Protein AF-A0A497NVC2-F1 (afdb_monomer)

Foldseek 3Di:
DPPPVVVVVVPPPPDDDDDDDDDDPVVVVVLVVQQVVVCVVVVHRGDSVNSVVVVVCVVVVVVPPVVVVVCVVDPCHPPVVVVVVVVVVVVVVVVVVVVVVVVVVD

Secondary structure (DSSP, 8-state):
--SSSSGGGG--------------HHHHHHHHHHHHHHHHHHTS---HHHHHHHHHHHHHHHT--HHHHHHHS-TTTT-HHHHHHHHHHHHHHHHHHHHHHHHH--

Mean predicted aligned error: 17.13 Å

Nearest PDB structures (foldseek):
  8x6g-assembly1_H  TM=6.000E-01  e=4.984E+00  Staphylococcus aureus

Structure (mmCIF, N/CA/C/O backbone):
data_AF-A0A497NVC2-F1
#
_entry.id   AF-A0A497NVC2-F1
#
loop_
_atom_site.group_PDB
_atom_site.id
_atom_site.type_symbol
_atom_site.label_atom_id
_atom_site.label_alt_id
_atom_site.label_comp_id
_atom_site.label_asym_id
_atom_site.label_entity_id
_atom_site.label_seq_id
_atom_site.pdbx_PDB_ins_code
_atom_site.Cartn_x
_atom_site.Cartn_y
_atom_site.Cartn_z
_atom_site.occupancy
_atom_site.B_iso_or_equiv
_atom_site.auth_seq_id
_atom_site.auth_comp_id
_atom_site.auth_asym_id
_atom_site.auth_atom_id
_atom_site.pdbx_PDB_model_num
ATOM 1 N N . MET A 1 1 ? -24.314 -41.428 -2.810 1.00 51.34 1 MET A N 1
ATOM 2 C CA . MET A 1 1 ? -23.881 -40.796 -1.542 1.00 51.34 1 MET A CA 1
ATOM 3 C C . MET A 1 1 ? -22.354 -40.861 -1.370 1.00 51.34 1 MET A C 1
ATOM 5 O O . MET A 1 1 ? -21.873 -41.600 -0.528 1.00 51.34 1 MET A O 1
ATOM 9 N N . ARG A 1 2 ? -21.567 -40.133 -2.183 1.00 45.03 2 ARG A N 1
ATOM 10 C CA . ARG A 1 2 ? -20.083 -40.072 -2.078 1.00 45.03 2 ARG A CA 1
ATOM 11 C C . ARG A 1 2 ? -19.490 -38.666 -2.289 1.00 45.03 2 ARG A C 1
ATOM 13 O O . ARG A 1 2 ? -18.282 -38.508 -2.209 1.00 45.03 2 ARG 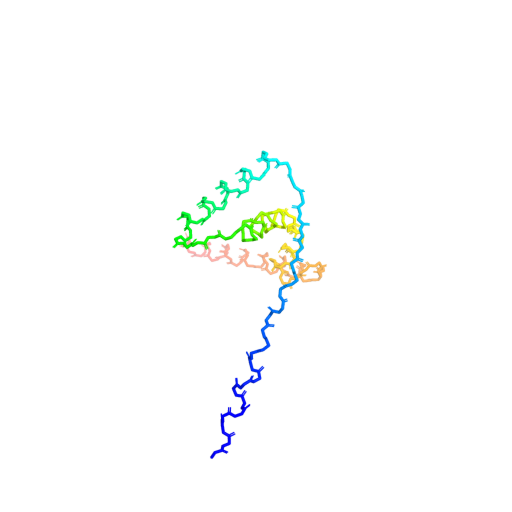A O 1
ATOM 20 N N . ASN A 1 3 ? -20.329 -37.641 -2.488 1.00 42.44 3 ASN A N 1
ATOM 21 C CA . ASN A 1 3 ? -19.874 -36.294 -2.869 1.00 42.44 3 ASN A CA 1
ATOM 22 C C . ASN A 1 3 ? -20.004 -35.238 -1.758 1.00 42.44 3 ASN A C 1
ATOM 24 O O . ASN A 1 3 ? -19.645 -34.089 -1.982 1.00 42.44 3 ASN A O 1
ATOM 28 N N . LEU A 1 4 ? -20.488 -35.603 -0.564 1.00 44.72 4 LEU A N 1
ATOM 29 C CA . LEU A 1 4 ? -20.670 -34.642 0.535 1.00 44.72 4 LEU A CA 1
ATOM 30 C C . LEU A 1 4 ? -19.445 -34.526 1.464 1.00 44.72 4 LEU A C 1
ATOM 32 O O . LEU A 1 4 ? -19.335 -33.560 2.207 1.00 44.72 4 LEU A O 1
ATOM 36 N N . PHE A 1 5 ? -18.497 -35.469 1.398 1.00 41.31 5 PHE A N 1
ATOM 37 C CA . PHE A 1 5 ? -17.326 -35.492 2.290 1.00 41.31 5 PHE A CA 1
ATOM 38 C C . PHE A 1 5 ? -16.108 -34.712 1.770 1.00 41.31 5 PHE A C 1
ATOM 40 O O . PHE A 1 5 ? -15.230 -34.376 2.556 1.00 41.31 5 PHE A O 1
ATOM 47 N N . ILE A 1 6 ? -16.043 -34.376 0.476 1.00 42.97 6 ILE A N 1
ATOM 48 C CA . ILE A 1 6 ? -14.896 -33.631 -0.085 1.00 42.97 6 ILE A CA 1
ATOM 49 C C . ILE A 1 6 ? -15.022 -32.118 0.175 1.00 42.97 6 ILE A C 1
ATOM 51 O O . ILE A 1 6 ? -14.015 -31.423 0.291 1.00 42.97 6 ILE A O 1
ATOM 55 N N . PHE A 1 7 ? -16.239 -31.600 0.365 1.00 39.91 7 PHE A N 1
ATOM 56 C CA . PHE A 1 7 ? -16.448 -30.174 0.635 1.00 39.91 7 PHE A CA 1
ATOM 57 C C . PHE A 1 7 ? -16.089 -29.742 2.067 1.00 39.91 7 PHE A C 1
ATOM 59 O O . PHE A 1 7 ? -15.853 -28.556 2.286 1.00 39.91 7 PHE A O 1
ATOM 66 N N . SER A 1 8 ? -16.000 -30.656 3.044 1.00 35.97 8 SER A N 1
ATOM 67 C CA . SER A 1 8 ? -15.763 -30.261 4.445 1.00 35.97 8 SER A CA 1
ATOM 68 C C . SER A 1 8 ? -14.297 -29.944 4.773 1.00 35.97 8 SER A C 1
ATOM 70 O O . SER A 1 8 ? -14.026 -29.319 5.799 1.00 35.97 8 SER A O 1
ATOM 72 N N . ILE A 1 9 ? -13.341 -30.339 3.922 1.00 38.53 9 ILE A N 1
ATOM 73 C CA . ILE A 1 9 ? -11.901 -30.135 4.176 1.00 38.53 9 ILE A CA 1
ATOM 74 C C . ILE A 1 9 ? -11.444 -28.721 3.760 1.00 38.53 9 ILE A C 1
ATOM 76 O O . ILE A 1 9 ? -10.438 -28.222 4.261 1.00 38.53 9 ILE A O 1
ATOM 80 N N . PHE A 1 10 ? -12.222 -27.998 2.943 1.00 39.34 10 PHE A N 1
ATOM 81 C CA . PHE A 1 10 ? -11.887 -26.633 2.499 1.00 39.34 10 PHE A CA 1
ATOM 82 C C . PHE A 1 10 ? -12.197 -25.534 3.539 1.00 39.34 10 PHE A C 1
ATOM 84 O O . PHE A 1 10 ? -12.224 -24.345 3.232 1.00 39.34 10 PHE A O 1
ATOM 91 N N . THR A 1 11 ? -12.414 -25.915 4.797 1.00 39.44 11 THR A N 1
ATOM 92 C CA . THR A 1 11 ? -12.621 -24.994 5.924 1.00 39.44 11 THR A CA 1
ATOM 93 C C . THR A 1 11 ? -11.476 -25.081 6.927 1.00 39.44 11 THR A C 1
ATOM 95 O O . THR A 1 11 ? -11.694 -25.065 8.138 1.00 39.44 11 THR A O 1
ATOM 98 N N . ILE A 1 12 ? -10.225 -25.122 6.454 1.00 48.66 12 ILE A N 1
ATOM 99 C CA . ILE A 1 12 ? -9.100 -24.702 7.299 1.00 48.66 12 ILE A CA 1
ATOM 100 C C . ILE A 1 12 ? -9.317 -23.210 7.580 1.00 48.66 12 ILE A C 1
ATOM 102 O O . ILE A 1 12 ? -8.917 -22.331 6.816 1.00 48.66 12 ILE A O 1
ATOM 106 N N . LYS A 1 13 ? -10.048 -22.918 8.661 1.00 48.16 13 LYS A N 1
ATOM 107 C CA . LYS A 1 13 ? -10.201 -21.577 9.216 1.00 48.16 13 LYS A CA 1
ATOM 108 C C . LYS A 1 13 ? -8.795 -21.020 9.417 1.00 48.16 13 LYS A C 1
ATOM 110 O O . LYS A 1 13 ? -8.031 -21.559 10.210 1.00 48.16 13 LYS A O 1
ATOM 115 N N . SER A 1 14 ? -8.458 -19.952 8.696 1.00 50.75 14 SER A N 1
ATOM 116 C CA . SER A 1 14 ? -7.243 -19.170 8.932 1.00 50.75 14 SER A CA 1
ATOM 117 C C . SER A 1 14 ? -7.216 -18.743 10.401 1.00 50.75 14 SER A C 1
ATOM 119 O O . SER A 1 14 ? -7.944 -17.837 10.812 1.00 50.75 14 SER A O 1
ATOM 121 N N . VAL A 1 15 ? -6.410 -19.438 11.204 1.00 64.06 15 VAL A N 1
ATOM 122 C CA . VAL A 1 15 ? -6.119 -19.055 12.583 1.00 64.06 15 VAL A CA 1
ATOM 123 C C . VAL A 1 15 ? -5.354 -17.739 12.510 1.00 64.06 15 VAL A C 1
ATOM 125 O O . VAL A 1 15 ? -4.247 -17.680 11.976 1.00 64.06 15 VAL A O 1
ATOM 128 N N . ARG A 1 16 ? -5.969 -16.656 12.989 1.00 68.19 16 ARG A N 1
ATOM 129 C CA . ARG A 1 16 ? -5.312 -15.351 13.082 1.00 68.19 16 ARG A CA 1
ATOM 130 C C . ARG A 1 16 ? -4.690 -15.236 14.463 1.00 68.19 16 ARG A C 1
ATOM 132 O O . ARG A 1 16 ? -5.413 -15.119 15.447 1.00 68.19 16 ARG A O 1
ATOM 139 N N . ILE A 1 17 ? -3.364 -15.262 14.521 1.00 79.75 17 ILE A N 1
ATOM 140 C CA . ILE A 1 17 ? -2.624 -14.951 15.743 1.00 79.75 17 ILE A CA 1
ATOM 141 C C . ILE A 1 17 ? -2.784 -13.448 15.990 1.00 79.75 17 ILE A C 1
ATOM 143 O O . ILE A 1 17 ? -2.462 -12.633 15.124 1.00 79.75 17 ILE A O 1
ATOM 147 N N . LEU A 1 18 ? -3.357 -13.091 17.137 1.00 84.06 18 LEU A N 1
ATOM 148 C CA . LEU A 1 18 ? -3.525 -11.707 17.563 1.00 84.06 18 LEU A CA 1
ATOM 149 C C . LEU A 1 18 ? -2.314 -11.296 18.395 1.00 84.06 18 LEU A C 1
ATOM 151 O O . LEU A 1 18 ? -1.885 -12.027 19.283 1.00 84.06 18 LEU A O 1
ATOM 155 N N . SER A 1 19 ? -1.787 -10.114 18.107 1.00 86.25 19 SER A N 1
ATOM 156 C CA . SER A 1 19 ? -0.684 -9.503 18.841 1.00 86.25 19 SER A CA 1
ATOM 157 C C . SER A 1 19 ? -1.043 -8.065 19.190 1.00 86.25 19 SER A C 1
ATOM 159 O O . SER A 1 19 ? -1.684 -7.375 18.394 1.00 86.25 19 SER A O 1
ATOM 161 N N . THR A 1 20 ? -0.598 -7.602 20.352 1.00 90.81 20 THR A N 1
ATOM 162 C CA . THR A 1 20 ? -0.808 -6.222 20.799 1.00 90.81 20 THR A CA 1
ATOM 163 C C . THR A 1 20 ? 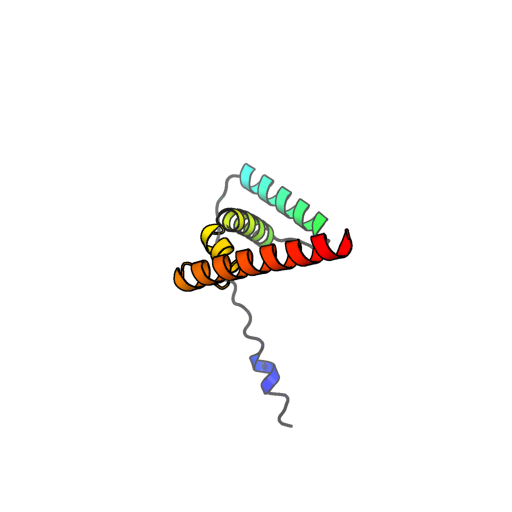0.381 -5.358 20.396 1.00 90.81 20 THR A C 1
ATOM 165 O O . THR A 1 20 ? 1.527 -5.746 20.602 1.00 90.81 20 THR A O 1
ATOM 168 N N . ILE A 1 21 ? 0.105 -4.177 19.843 1.00 90.19 21 ILE A N 1
ATOM 169 C CA . ILE A 1 21 ? 1.104 -3.141 19.562 1.00 90.19 21 ILE A CA 1
ATOM 170 C C . ILE A 1 21 ? 0.716 -1.922 20.396 1.00 90.19 21 ILE A C 1
ATOM 172 O O . ILE A 1 21 ? -0.411 -1.439 20.282 1.00 90.19 21 ILE A O 1
ATOM 176 N N . GLN A 1 22 ? 1.627 -1.450 21.245 1.00 94.38 22 GLN A N 1
ATOM 177 C CA . GLN A 1 22 ? 1.437 -0.214 22.000 1.00 94.38 22 GLN A CA 1
ATOM 178 C C . GLN A 1 22 ? 1.954 0.968 21.183 1.00 94.38 22 GLN A C 1
ATOM 180 O O . GLN A 1 22 ? 3.034 0.905 20.601 1.00 94.38 22 GLN A O 1
ATOM 185 N N . VAL A 1 23 ? 1.155 2.027 21.122 1.00 93.81 23 VAL A N 1
ATOM 186 C CA . VAL A 1 23 ? 1.460 3.269 20.410 1.00 93.81 23 VAL A CA 1
ATOM 187 C C . VAL A 1 23 ? 0.963 4.442 21.241 1.00 93.81 23 VAL A C 1
ATOM 189 O O . VAL A 1 23 ? 0.037 4.288 22.038 1.00 93.81 23 VAL A O 1
ATOM 192 N N . GLU A 1 24 ? 1.556 5.610 21.030 1.00 97.62 24 GLU A N 1
ATOM 193 C CA . GLU A 1 24 ? 1.088 6.856 21.633 1.00 97.62 24 GLU A CA 1
ATOM 194 C C . GLU A 1 24 ? -0.326 7.215 21.149 1.00 97.62 24 GLU A C 1
ATOM 196 O O . GLU A 1 24 ? -0.739 6.857 20.038 1.00 97.62 24 GLU A O 1
ATOM 201 N N . ASP A 1 25 ? -1.070 7.959 21.970 1.00 95.50 25 ASP A N 1
ATOM 202 C CA . ASP A 1 25 ? -2.450 8.350 21.659 1.00 95.50 25 ASP A CA 1
ATOM 203 C C . ASP A 1 25 ? -2.558 9.174 20.372 1.00 95.50 25 ASP A C 1
ATOM 205 O O . ASP A 1 25 ? -3.522 9.023 19.618 1.00 95.50 25 ASP A O 1
ATOM 209 N N . GLU A 1 26 ? -1.556 10.001 20.081 1.00 96.38 26 GLU A N 1
ATOM 210 C CA . GLU A 1 26 ? -1.496 10.774 18.840 1.00 96.38 26 GLU A CA 1
ATOM 211 C C . GLU A 1 26 ? -1.418 9.851 17.613 1.00 96.38 26 GLU A C 1
ATOM 213 O O . GLU A 1 26 ? -2.214 9.963 16.679 1.00 96.38 26 GLU A O 1
ATOM 218 N N . ILE A 1 27 ? -0.545 8.841 17.654 1.00 95.50 27 ILE A N 1
ATOM 219 C CA . ILE A 1 27 ? -0.414 7.842 16.583 1.00 95.50 27 ILE A CA 1
ATOM 220 C C . ILE A 1 27 ? -1.700 7.026 16.432 1.00 95.50 27 ILE A C 1
ATOM 222 O O . ILE A 1 27 ? -2.140 6.737 15.316 1.00 95.50 27 ILE A O 1
ATOM 226 N N . LYS A 1 28 ? -2.349 6.685 17.549 1.00 94.38 28 LYS A N 1
ATOM 227 C CA . LYS A 1 28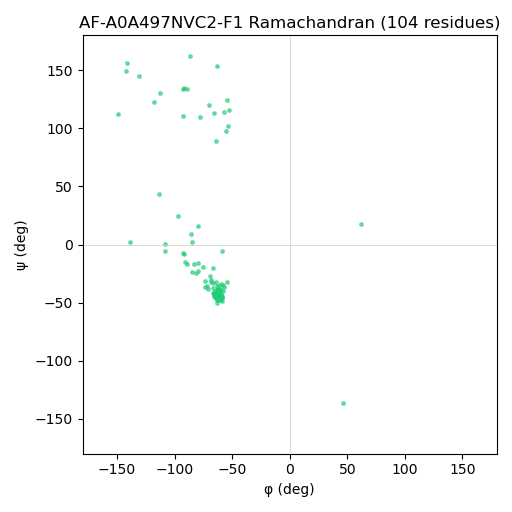 ? -3.644 6.000 17.542 1.00 94.38 28 LYS A CA 1
ATOM 228 C C . LYS A 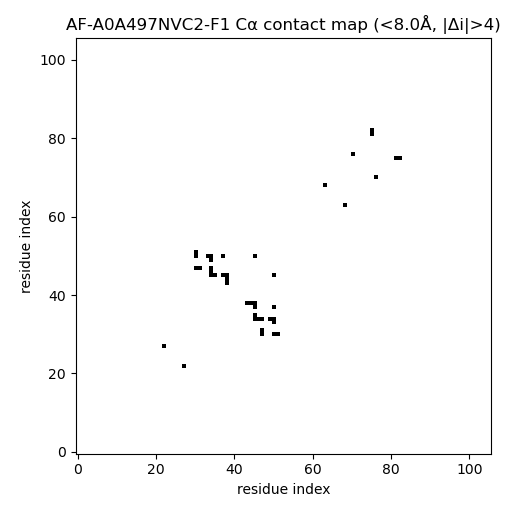1 28 ? -4.703 6.834 16.818 1.00 94.38 28 LYS A C 1
ATOM 230 O O . LYS A 1 28 ? -5.397 6.293 15.956 1.00 94.38 28 LYS A O 1
ATOM 235 N N . ARG A 1 29 ? -4.808 8.136 17.112 1.00 95.38 29 ARG A N 1
ATOM 236 C CA . ARG A 1 29 ? -5.737 9.058 16.429 1.00 95.38 29 ARG A CA 1
ATOM 237 C C . ARG A 1 29 ? -5.466 9.113 14.929 1.00 95.38 29 ARG A C 1
ATOM 239 O O . ARG A 1 29 ? -6.397 8.963 14.140 1.00 95.38 29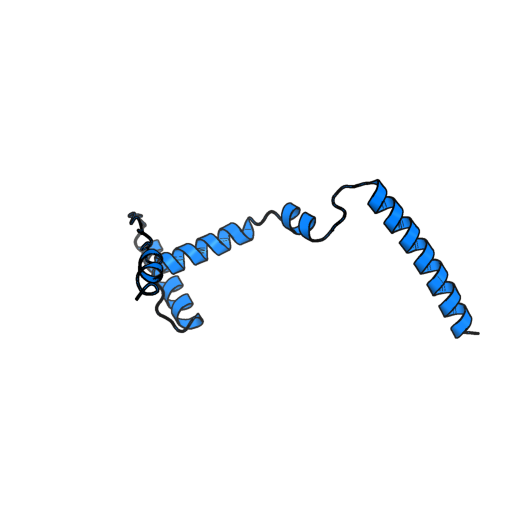 ARG A O 1
ATOM 246 N N . GLN A 1 30 ? -4.202 9.231 14.531 1.00 95.44 30 GLN A N 1
ATOM 247 C CA . GLN A 1 30 ? -3.813 9.250 13.119 1.00 95.44 30 GLN A CA 1
ATOM 248 C C . GLN A 1 30 ? -4.174 7.942 12.395 1.00 95.44 30 GLN A C 1
ATOM 250 O O . GLN A 1 30 ? -4.719 7.977 11.290 1.00 95.44 30 GLN A O 1
ATOM 255 N N . LEU A 1 31 ? -3.960 6.783 13.028 1.00 94.56 31 LEU A N 1
ATOM 256 C CA . LEU A 1 31 ? -4.368 5.485 12.477 1.00 94.56 31 LEU A CA 1
ATOM 257 C C . LEU A 1 31 ? -5.885 5.385 12.268 1.00 94.56 31 LEU A C 1
ATOM 259 O O . LEU A 1 31 ? -6.324 4.827 11.258 1.00 94.56 31 LEU A O 1
ATOM 263 N N . PHE A 1 32 ? -6.688 5.939 13.181 1.00 93.81 32 PHE A N 1
ATOM 264 C CA . PHE A 1 32 ? -8.141 6.008 13.010 1.00 93.81 32 PHE A CA 1
ATOM 265 C C . PHE A 1 32 ? -8.544 6.905 11.838 1.00 93.81 32 PHE A C 1
ATOM 267 O O . PHE A 1 32 ? -9.391 6.499 11.041 1.00 93.81 32 PHE A O 1
ATOM 274 N N . SER A 1 33 ? -7.910 8.069 11.682 1.00 94.81 33 SER A N 1
ATOM 275 C CA . SER A 1 33 ? -8.152 8.959 10.540 1.00 94.81 33 SER A CA 1
ATOM 276 C C . SER A 1 33 ? -7.852 8.265 9.208 1.00 94.81 33 SER A C 1
ATOM 278 O O . SER A 1 33 ? -8.679 8.286 8.298 1.00 94.81 33 SER A O 1
ATOM 280 N N . ILE A 1 34 ? -6.722 7.554 9.118 1.00 94.25 34 ILE A N 1
ATOM 281 C CA . ILE A 1 34 ? -6.346 6.779 7.924 1.00 94.25 34 ILE A CA 1
ATOM 282 C C . ILE A 1 34 ? -7.366 5.666 7.647 1.00 94.25 34 ILE A C 1
ATOM 284 O O . ILE A 1 34 ? -7.758 5.442 6.500 1.00 94.25 34 ILE A O 1
ATOM 288 N N . ALA A 1 35 ? -7.827 4.958 8.682 1.00 93.31 35 ALA A N 1
ATOM 289 C CA . ALA A 1 35 ? -8.845 3.922 8.530 1.00 93.31 35 ALA A CA 1
ATOM 290 C C . ALA A 1 35 ? -10.185 4.491 8.028 1.00 93.31 35 ALA A C 1
ATOM 292 O O . ALA A 1 35 ? -10.820 3.873 7.170 1.00 93.31 35 ALA A O 1
ATOM 293 N N . ALA A 1 36 ? -10.594 5.665 8.519 1.00 93.44 36 ALA A N 1
ATOM 294 C CA . ALA A 1 36 ? -11.807 6.355 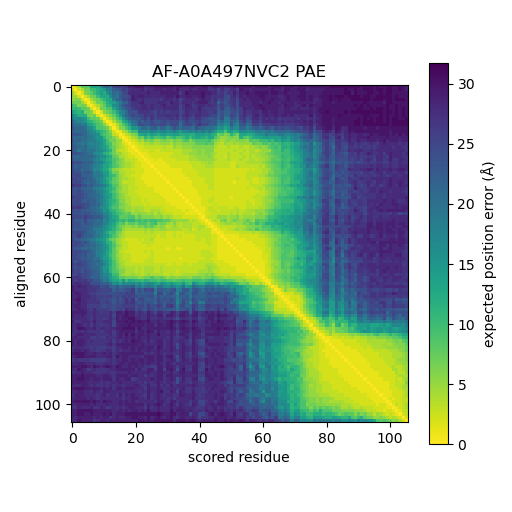8.085 1.00 93.44 36 ALA A CA 1
ATOM 295 C C . ALA A 1 36 ? -11.710 6.810 6.621 1.00 93.44 36 ALA A C 1
ATOM 297 O O . ALA A 1 36 ? -12.637 6.589 5.840 1.00 93.44 36 ALA A O 1
ATOM 298 N N . GLU A 1 37 ? -10.566 7.364 6.218 1.00 93.00 37 GLU A N 1
ATOM 299 C CA . GLU A 1 37 ? -10.316 7.743 4.827 1.00 93.00 37 GLU A CA 1
ATOM 300 C C . GLU A 1 37 ? -10.369 6.518 3.896 1.00 93.00 37 GLU A C 1
ATOM 302 O O . GLU A 1 37 ? -11.014 6.544 2.845 1.00 93.00 37 GLU A O 1
ATOM 307 N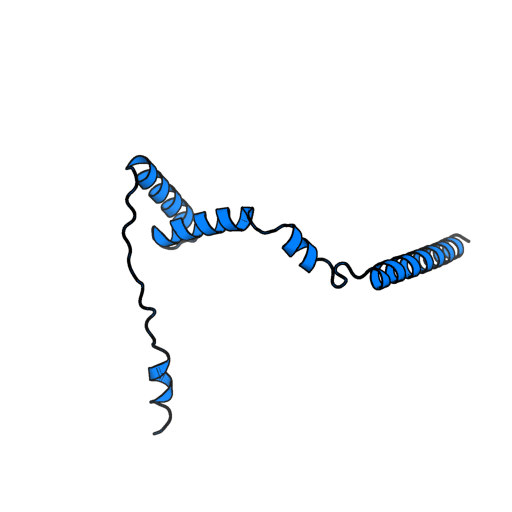 N . LEU A 1 38 ? -9.753 5.403 4.304 1.00 93.38 38 LEU A N 1
ATOM 308 C CA . LEU A 1 38 ? -9.813 4.143 3.561 1.00 93.38 38 LEU A CA 1
ATOM 309 C C . LEU A 1 38 ? -11.234 3.582 3.472 1.00 93.38 38 LEU A C 1
ATOM 311 O O . LEU A 1 38 ? -11.611 3.051 2.425 1.00 93.38 38 LEU A O 1
ATOM 315 N N . GLN A 1 39 ? -12.016 3.695 4.545 1.00 92.12 39 GLN A N 1
ATOM 316 C CA . GLN A 1 39 ? -13.414 3.280 4.564 1.00 92.12 39 GLN A CA 1
ATOM 317 C C . GLN A 1 39 ? -14.259 4.117 3.601 1.00 92.12 39 GLN A C 1
ATOM 319 O O . GLN A 1 39 ? -15.039 3.537 2.846 1.00 92.12 39 GLN A O 1
ATOM 324 N N . SER A 1 40 ? -14.058 5.437 3.583 1.00 92.19 40 SER A N 1
ATOM 325 C CA . SER A 1 40 ? -14.719 6.346 2.643 1.00 92.19 40 SER A CA 1
ATOM 326 C C . SER A 1 40 ? -14.407 5.962 1.191 1.00 92.19 40 SER A C 1
ATOM 328 O O . SER A 1 40 ? -15.316 5.735 0.397 1.00 92.19 40 SER A O 1
ATOM 330 N N . LYS A 1 41 ? -13.126 5.742 0.862 1.00 90.62 41 LYS A N 1
ATOM 331 C CA . LYS A 1 41 ? -12.696 5.368 -0.498 1.00 90.62 41 LYS A CA 1
ATOM 332 C C . LYS A 1 41 ? -13.177 3.988 -0.949 1.00 90.62 41 LYS A C 1
ATOM 334 O O . LYS A 1 41 ? -13.459 3.794 -2.125 1.00 90.62 41 LYS A O 1
ATOM 339 N N . LYS A 1 42 ? -13.208 2.998 -0.049 1.00 86.75 42 LYS A N 1
ATOM 340 C CA . LYS A 1 42 ? -13.553 1.604 -0.394 1.00 86.75 42 LYS A CA 1
ATOM 341 C C . LYS A 1 42 ? -15.043 1.284 -0.248 1.00 86.75 42 LYS A C 1
ATOM 343 O O . LYS A 1 42 ? -15.430 0.166 -0.583 1.00 86.75 42 LYS A O 1
ATOM 348 N N . GLY A 1 43 ? -15.846 2.193 0.309 1.00 86.31 43 GLY A N 1
ATOM 349 C CA . GLY A 1 43 ? -17.274 1.977 0.565 1.00 86.31 43 GLY A CA 1
ATOM 350 C C . GLY A 1 43 ? -17.573 0.832 1.541 1.00 86.31 43 GLY A C 1
ATOM 351 O O . GLY A 1 43 ? -18.684 0.311 1.562 1.00 86.31 43 GLY A O 1
ATOM 352 N N . LYS A 1 44 ? -16.586 0.390 2.333 1.00 85.88 44 LYS A N 1
ATOM 353 C CA . LYS A 1 44 ? -16.729 -0.738 3.266 1.00 85.88 44 LYS A CA 1
ATOM 354 C C . LYS A 1 44 ? -15.985 -0.500 4.569 1.00 85.88 44 LYS A C 1
ATOM 356 O O . LYS A 1 44 ? -14.924 0.130 4.588 1.00 85.88 44 LYS A O 1
ATOM 361 N N . LYS A 1 45 ? -16.520 -1.066 5.657 1.00 85.94 45 LYS A N 1
ATOM 362 C CA . LYS A 1 45 ? -15.913 -0.990 6.990 1.00 85.94 45 LYS A CA 1
ATOM 363 C C . LYS A 1 45 ? -14.470 -1.490 6.936 1.00 85.94 45 LYS A C 1
ATOM 365 O O . LYS A 1 45 ? -14.207 -2.610 6.497 1.00 85.94 45 LYS A O 1
ATOM 370 N N . THR A 1 46 ? -13.545 -0.648 7.382 1.00 88.19 46 THR A N 1
ATOM 371 C CA . THR A 1 46 ? -12.107 -0.932 7.357 1.00 88.19 46 THR A CA 1
ATOM 372 C C . THR A 1 46 ? -11.610 -1.084 8.792 1.00 88.19 46 THR A C 1
ATOM 374 O O . THR A 1 46 ? -11.935 -0.274 9.654 1.00 88.19 46 THR A O 1
ATOM 377 N N . SER A 1 47 ? -10.869 -2.158 9.079 1.00 91.69 47 SER A N 1
ATOM 378 C CA . SER A 1 47 ? -10.279 -2.379 10.406 1.00 91.69 47 SER A CA 1
ATOM 379 C C . SER A 1 47 ? -8.916 -1.695 10.524 1.00 91.69 47 SER A C 1
ATOM 381 O O . SER A 1 47 ? -8.266 -1.417 9.515 1.00 91.69 47 SER A O 1
ATOM 383 N N . LEU A 1 48 ? -8.435 -1.499 11.755 1.00 90.56 48 LEU A N 1
ATOM 384 C CA . LEU A 1 48 ? -7.081 -0.987 11.996 1.00 90.56 48 LEU A CA 1
ATOM 385 C C . LEU A 1 48 ? -6.008 -1.874 11.346 1.00 90.56 48 LEU A C 1
ATOM 387 O O . LEU A 1 48 ? -5.059 -1.355 10.771 1.00 90.56 48 LEU A O 1
ATOM 391 N N . ASN A 1 49 ? -6.195 -3.198 11.326 1.00 90.94 49 ASN A N 1
ATOM 392 C CA . ASN A 1 49 ? -5.273 -4.103 10.632 1.00 90.94 49 ASN A CA 1
ATOM 393 C C . ASN A 1 49 ? -5.227 -3.845 9.121 1.00 90.94 49 ASN A C 1
ATOM 395 O O . ASN A 1 49 ? -4.170 -3.978 8.513 1.00 90.94 49 ASN A O 1
ATOM 399 N N . GLU A 1 50 ? -6.347 -3.477 8.500 1.00 90.81 50 GLU A N 1
ATOM 400 C CA . GLU A 1 50 ? -6.371 -3.125 7.078 1.00 90.81 50 GLU A CA 1
ATOM 401 C C . GLU A 1 50 ? -5.698 -1.771 6.814 1.00 90.81 50 GLU A C 1
ATOM 403 O O . GLU A 1 50 ? -4.995 -1.632 5.812 1.00 90.81 50 GLU A O 1
ATOM 408 N N . ALA A 1 51 ? -5.834 -0.806 7.729 1.00 93.00 51 ALA A N 1
ATOM 409 C CA . ALA A 1 51 ? -5.088 0.450 7.668 1.00 93.00 51 ALA A CA 1
ATOM 410 C C . ALA A 1 51 ? -3.573 0.217 7.813 1.00 93.00 51 ALA A C 1
ATOM 412 O O . ALA A 1 51 ? -2.793 0.688 6.987 1.00 93.00 51 ALA A O 1
ATOM 413 N N . ILE A 1 52 ? -3.153 -0.599 8.785 1.00 93.50 52 ILE A N 1
ATOM 414 C CA . ILE A 1 52 ? -1.745 -0.975 8.984 1.00 93.50 52 ILE A CA 1
ATOM 415 C C . ILE A 1 52 ? -1.197 -1.700 7.747 1.00 93.50 52 ILE A C 1
ATOM 417 O O . ILE A 1 52 ? -0.137 -1.337 7.241 1.00 93.50 52 ILE A O 1
ATOM 421 N N . LYS A 1 53 ? -1.929 -2.677 7.195 1.00 92.56 53 LYS A N 1
ATOM 422 C CA . LYS A 1 53 ? -1.538 -3.357 5.947 1.00 92.56 53 LYS A CA 1
ATOM 423 C C . LYS A 1 53 ? -1.376 -2.384 4.785 1.00 92.56 53 LYS A C 1
ATOM 425 O O . LYS A 1 53 ? -0.456 -2.547 3.987 1.00 92.56 53 LYS A O 1
ATOM 430 N N . HIS A 1 54 ? -2.257 -1.392 4.674 1.00 91.81 54 HIS A N 1
ATOM 431 C CA . HIS A 1 54 ? -2.155 -0.373 3.637 1.00 91.81 54 HIS A CA 1
ATOM 432 C C . HIS A 1 54 ? -0.869 0.451 3.783 1.00 91.81 54 HIS A C 1
ATOM 434 O O . HIS A 1 54 ? -0.136 0.607 2.808 1.00 91.81 54 HIS A O 1
ATOM 440 N N . LEU A 1 55 ? -0.539 0.888 5.001 1.00 92.19 55 LEU A N 1
ATOM 441 C CA . LEU A 1 55 ? 0.699 1.619 5.283 1.00 92.19 55 LEU A CA 1
ATOM 442 C C . LEU A 1 55 ? 1.949 0.776 5.001 1.00 92.19 55 LEU A C 1
ATOM 444 O O . LEU A 1 55 ? 2.869 1.246 4.329 1.00 92.19 55 LEU A O 1
ATOM 448 N N . ILE A 1 56 ? 1.958 -0.490 5.429 1.00 91.75 56 ILE A N 1
ATOM 449 C CA . ILE A 1 56 ? 3.040 -1.438 5.123 1.00 91.75 56 ILE A CA 1
ATOM 450 C C . ILE A 1 56 ? 3.178 -1.611 3.610 1.00 91.75 56 ILE A C 1
ATOM 452 O O . ILE A 1 56 ? 4.285 -1.562 3.082 1.00 91.75 56 ILE A O 1
ATOM 456 N N . SER A 1 57 ? 2.065 -1.768 2.890 1.00 89.12 57 SER A N 1
ATOM 457 C CA . SER A 1 57 ? 2.071 -1.895 1.433 1.00 89.12 57 SER A CA 1
ATOM 458 C C . SER A 1 57 ? 2.671 -0.664 0.759 1.00 89.12 57 SER A C 1
ATOM 460 O O . SER A 1 57 ? 3.482 -0.823 -0.152 1.00 89.12 57 SER A O 1
ATOM 462 N N . ILE A 1 58 ? 2.351 0.551 1.217 1.00 88.69 58 ILE A N 1
ATOM 463 C CA . ILE A 1 58 ? 2.959 1.789 0.708 1.00 88.69 58 ILE A CA 1
ATOM 464 C C . ILE A 1 58 ? 4.466 1.800 0.983 1.00 88.69 58 ILE A C 1
ATOM 466 O O . ILE A 1 58 ? 5.252 2.057 0.070 1.00 88.69 58 ILE A O 1
ATOM 470 N N . TYR A 1 59 ? 4.884 1.485 2.209 1.00 85.81 59 TYR A N 1
ATOM 471 C CA . TYR A 1 59 ? 6.298 1.455 2.585 1.00 85.81 59 TYR A CA 1
ATOM 472 C C . TYR A 1 59 ? 7.093 0.433 1.756 1.00 85.81 59 TYR A C 1
ATOM 474 O O . TYR A 1 59 ? 8.124 0.766 1.170 1.00 85.81 59 TYR A O 1
ATOM 482 N N . LEU A 1 60 ? 6.581 -0.793 1.628 1.00 81.56 60 LEU A N 1
ATOM 483 C CA . LEU A 1 60 ? 7.191 -1.845 0.812 1.00 81.56 60 LEU A CA 1
ATOM 484 C C . LEU A 1 60 ? 7.153 -1.510 -0.679 1.00 81.56 60 LEU A C 1
ATOM 486 O O . LEU A 1 60 ? 8.087 -1.832 -1.406 1.00 81.56 60 LEU A O 1
ATOM 490 N N . SER A 1 61 ? 6.108 -0.819 -1.138 1.00 77.19 61 SER A N 1
ATOM 491 C CA . SER A 1 61 ? 6.014 -0.345 -2.517 1.00 77.19 61 SER A CA 1
ATOM 492 C C . SER A 1 61 ? 7.104 0.658 -2.857 1.00 77.19 61 SER A C 1
ATOM 494 O O . SER A 1 61 ? 7.660 0.590 -3.947 1.00 77.19 61 SER A O 1
ATOM 496 N N . ARG A 1 62 ? 7.438 1.551 -1.922 1.00 68.75 62 ARG A N 1
ATOM 497 C CA . ARG A 1 62 ? 8.556 2.495 -2.064 1.00 68.75 62 ARG A CA 1
ATOM 498 C C . ARG A 1 62 ? 9.916 1.795 -2.024 1.00 68.75 62 ARG A C 1
ATOM 500 O O . ARG A 1 62 ? 10.860 2.277 -2.633 1.00 68.75 62 ARG A O 1
ATOM 507 N N . LYS A 1 63 ? 10.000 0.644 -1.351 1.00 63.53 63 LYS A N 1
ATOM 508 C CA . LYS A 1 63 ? 11.169 -0.249 -1.330 1.00 63.53 63 LYS A CA 1
ATOM 509 C C . LYS A 1 63 ? 11.226 -1.241 -2.496 1.00 63.53 63 LYS A C 1
ATOM 511 O O . LYS A 1 63 ? 12.141 -2.064 -2.509 1.00 63.53 63 LYS A O 1
ATOM 516 N N . ARG A 1 64 ? 10.283 -1.217 -3.453 1.00 58.81 64 ARG A N 1
ATOM 517 C CA . ARG A 1 64 ? 10.358 -2.097 -4.628 1.00 58.81 64 ARG A CA 1
ATOM 518 C C . ARG A 1 64 ? 11.678 -1.832 -5.329 1.00 58.81 64 ARG A C 1
ATOM 520 O O . ARG A 1 64 ? 11.905 -0.739 -5.834 1.00 58.81 64 ARG A O 1
ATOM 527 N N . ASP A 1 65 ? 12.525 -2.852 -5.308 1.00 65.12 65 ASP A N 1
ATOM 528 C CA . ASP A 1 65 ? 13.837 -2.866 -5.923 1.00 65.12 65 ASP A CA 1
ATOM 529 C C . ASP A 1 65 ? 13.672 -2.521 -7.405 1.00 65.12 65 ASP A C 1
ATOM 531 O O . ASP A 1 65 ? 13.265 -3.353 -8.221 1.00 65.12 65 ASP A O 1
ATOM 535 N N . VAL A 1 66 ? 13.901 -1.248 -7.733 1.00 61.91 66 VAL A N 1
ATOM 536 C CA . VAL A 1 66 ? 13.764 -0.707 -9.087 1.00 61.91 66 VAL A CA 1
ATOM 537 C C . VAL A 1 66 ? 14.610 -1.541 -10.041 1.00 61.91 66 VAL A C 1
ATOM 539 O O . VAL A 1 66 ? 14.183 -1.809 -11.156 1.00 61.91 66 VAL A O 1
ATOM 542 N N . ARG A 1 67 ? 15.741 -2.079 -9.570 1.00 57.47 67 ARG A N 1
ATOM 543 C CA . ARG A 1 67 ? 16.602 -2.998 -10.315 1.00 57.47 67 ARG A CA 1
ATOM 544 C C . ARG A 1 67 ? 15.898 -4.311 -10.665 1.00 57.47 67 ARG A C 1
ATOM 546 O O . ARG A 1 67 ? 16.039 -4.797 -11.783 1.00 57.47 67 ARG A O 1
ATOM 553 N N . ARG A 1 68 ? 15.098 -4.859 -9.746 1.00 59.72 68 ARG A N 1
ATOM 554 C CA . ARG A 1 68 ? 14.303 -6.077 -9.958 1.00 59.72 68 ARG A CA 1
ATOM 555 C C . ARG A 1 68 ? 13.104 -5.817 -10.871 1.00 59.72 68 ARG A C 1
ATOM 557 O O . ARG A 1 68 ? 12.825 -6.642 -11.730 1.00 59.72 68 ARG A O 1
ATOM 564 N N . MET A 1 69 ? 12.451 -4.657 -10.781 1.00 60.91 69 MET A N 1
ATOM 565 C CA . MET A 1 69 ? 11.441 -4.265 -11.779 1.00 60.91 69 MET A CA 1
ATOM 566 C C . MET A 1 69 ? 12.060 -4.039 -13.163 1.00 60.91 69 MET A C 1
ATOM 568 O O . MET A 1 69 ? 11.522 -4.528 -14.147 1.00 60.91 69 MET A O 1
ATOM 572 N N . LEU A 1 70 ? 13.221 -3.389 -13.257 1.00 59.19 70 LEU A N 1
ATOM 573 C CA . LEU A 1 70 ? 13.942 -3.213 -14.521 1.00 59.19 70 LEU A CA 1
ATOM 574 C C . LEU A 1 70 ? 14.418 -4.548 -15.110 1.00 59.19 70 LEU A C 1
ATOM 576 O O . LEU A 1 70 ? 14.407 -4.700 -16.327 1.00 59.19 70 LEU A O 1
ATOM 580 N N . SER A 1 71 ? 14.749 -5.542 -14.276 1.00 61.06 71 SER A N 1
ATOM 581 C CA . SER A 1 71 ? 15.020 -6.906 -14.757 1.00 61.06 71 SER A CA 1
ATOM 582 C C . SER A 1 71 ? 13.791 -7.610 -15.342 1.00 61.06 71 SER A C 1
ATOM 584 O O . SER A 1 71 ? 13.954 -8.537 -16.125 1.00 61.06 71 SER A O 1
ATOM 586 N N . LEU A 1 72 ? 12.574 -7.160 -15.009 1.00 59.00 72 LEU A N 1
ATOM 587 C CA . LEU A 1 72 ? 11.332 -7.668 -15.602 1.00 59.00 72 LEU A CA 1
ATOM 588 C C . LEU A 1 72 ? 10.986 -6.961 -16.925 1.00 59.00 72 LEU A C 1
ATOM 590 O O . LEU A 1 72 ? 10.299 -7.548 -17.753 1.00 59.00 72 LEU A O 1
ATOM 594 N N . PHE A 1 73 ? 11.485 -5.739 -17.158 1.00 57.03 73 PHE A N 1
ATOM 595 C CA . PHE A 1 73 ? 11.243 -4.964 -18.388 1.00 57.03 73 PHE A CA 1
ATOM 596 C C . PHE A 1 73 ? 12.204 -5.284 -19.546 1.00 57.03 73 PHE A C 1
ATOM 598 O O . PHE A 1 73 ? 12.177 -4.613 -20.576 1.00 57.03 73 PHE A O 1
ATOM 605 N N . GLY A 1 74 ? 13.030 -6.324 -19.431 1.00 56.88 74 GLY A N 1
ATOM 606 C CA . GLY A 1 74 ? 13.853 -6.785 -20.542 1.00 56.88 74 GLY A CA 1
ATOM 607 C C . GLY A 1 74 ? 14.106 -8.281 -20.473 1.00 56.88 74 GLY A C 1
ATOM 608 O O . GLY A 1 74 ? 14.868 -8.735 -19.626 1.00 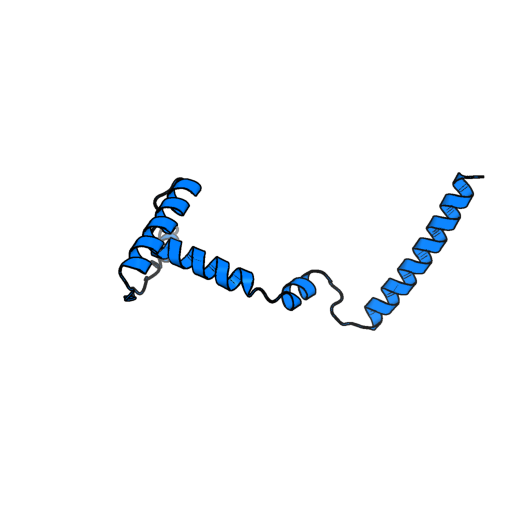56.88 74 GLY A O 1
ATOM 609 N N . CYS A 1 75 ? 13.550 -9.036 -21.424 1.00 57.84 75 CYS A N 1
ATOM 610 C CA . CYS A 1 75 ? 13.723 -10.490 -21.561 1.00 57.84 75 CYS A CA 1
ATOM 611 C C . CYS A 1 75 ? 15.186 -10.945 -21.746 1.00 57.84 75 CYS A C 1
ATOM 613 O O . CYS A 1 75 ? 15.461 -12.136 -21.809 1.00 57.84 75 CYS A O 1
ATOM 615 N N . LEU A 1 76 ? 16.124 -10.006 -21.878 1.00 61.59 76 LEU A N 1
ATOM 616 C CA . LEU A 1 76 ? 17.510 -10.255 -22.274 1.00 61.59 76 LEU A CA 1
ATOM 617 C C . LEU A 1 76 ? 18.515 -10.079 -21.133 1.00 61.59 76 LEU A C 1
ATOM 619 O O . LEU A 1 76 ? 19.699 -10.353 -21.320 1.00 61.59 76 LEU A O 1
ATOM 623 N N . GLY A 1 77 ? 18.066 -9.621 -19.957 1.00 60.97 77 GLY A N 1
ATOM 624 C CA . GLY A 1 77 ? 18.925 -9.445 -18.786 1.00 60.97 77 GLY A CA 1
ATOM 625 C C . GLY A 1 77 ? 20.257 -8.740 -19.103 1.00 60.97 77 GLY A C 1
ATOM 626 O O . GLY A 1 77 ? 20.316 -7.747 -19.843 1.00 60.97 77 GLY A O 1
ATOM 627 N N . SER A 1 78 ? 21.340 -9.269 -18.534 1.00 64.69 78 SER A N 1
ATOM 628 C CA . SER A 1 78 ? 22.719 -8.824 -18.776 1.00 64.69 78 SER A CA 1
ATOM 629 C C . SER A 1 78 ? 23.450 -9.685 -19.815 1.00 64.69 78 SER A C 1
ATOM 631 O O . SER A 1 78 ? 24.672 -9.738 -19.768 1.00 64.69 78 SER A O 1
ATOM 633 N N . GLU A 1 79 ? 22.750 -10.371 -20.729 1.00 76.81 79 GLU A N 1
ATOM 634 C CA . GLU A 1 79 ? 23.405 -11.250 -21.707 1.00 76.81 79 GLU A CA 1
ATOM 635 C C . GLU A 1 79 ? 24.038 -10.423 -22.849 1.00 76.81 79 GLU A C 1
ATOM 637 O O . GLU A 1 79 ? 23.321 -9.829 -23.668 1.00 76.81 79 GLU A O 1
ATOM 642 N N . PRO A 1 80 ? 25.380 -10.341 -22.934 1.00 74.88 80 PRO A N 1
ATOM 643 C CA . PRO A 1 80 ? 26.062 -9.409 -23.831 1.00 74.88 80 PRO A CA 1
ATOM 644 C C . PRO A 1 80 ? 25.871 -9.763 -25.310 1.00 74.88 80 PRO A C 1
ATOM 646 O O . PRO A 1 80 ? 25.770 -8.867 -26.150 1.00 74.88 80 PRO A O 1
ATOM 649 N N . LYS A 1 81 ? 25.759 -11.056 -25.637 1.00 80.19 81 LYS A N 1
ATOM 650 C CA . LYS A 1 81 ? 25.543 -11.525 -27.015 1.00 80.19 81 LYS A CA 1
ATOM 651 C C . LYS A 1 81 ? 24.208 -11.051 -27.570 1.00 80.19 81 LYS A C 1
ATOM 653 O O . LYS A 1 81 ? 24.129 -10.579 -28.699 1.00 80.19 81 LYS A O 1
ATOM 658 N N . ALA A 1 82 ? 23.171 -11.124 -26.750 1.00 77.38 82 ALA A N 1
ATOM 659 C CA . ALA A 1 82 ? 21.826 -10.794 -27.174 1.00 77.38 82 ALA A CA 1
ATOM 660 C C . ALA A 1 82 ? 21.634 -9.270 -27.332 1.00 77.38 82 ALA A C 1
ATOM 662 O O . ALA A 1 82 ? 20.945 -8.816 -28.242 1.00 77.38 82 ALA A O 1
ATOM 663 N N . ARG A 1 83 ? 22.344 -8.464 -26.526 1.00 78.69 83 ARG A N 1
ATOM 664 C CA . ARG A 1 83 ? 22.436 -7.003 -26.716 1.00 78.69 83 ARG A CA 1
ATOM 665 C C . ARG A 1 83 ? 23.158 -6.616 -28.003 1.00 78.69 83 ARG A C 1
ATOM 667 O O . ARG A 1 83 ? 22.727 -5.683 -28.674 1.00 78.69 83 ARG A O 1
ATOM 674 N N . LYS A 1 84 ? 24.243 -7.320 -28.342 1.00 86.38 84 LYS A N 1
ATOM 675 C CA . LYS A 1 84 ? 24.976 -7.095 -29.593 1.00 86.38 84 LYS A CA 1
ATOM 676 C C . LYS A 1 84 ? 24.089 -7.392 -30.806 1.00 86.38 84 LYS A C 1
ATOM 678 O O . LYS A 1 84 ? 23.957 -6.531 -31.668 1.00 86.38 84 LYS A O 1
ATOM 683 N N . LEU A 1 85 ? 23.404 -8.536 -30.794 1.00 87.44 85 LEU A N 1
ATOM 684 C CA . LEU A 1 85 ? 22.480 -8.936 -31.857 1.00 87.44 85 LEU A CA 1
ATOM 685 C C . LEU A 1 85 ? 21.348 -7.918 -32.060 1.00 87.44 85 LEU A C 1
ATOM 687 O O . LEU A 1 85 ? 21.055 -7.533 -33.185 1.00 87.44 85 LEU A O 1
ATOM 691 N N . LEU A 1 86 ? 20.738 -7.424 -30.978 1.00 85.00 86 LEU A N 1
ATOM 692 C CA . LEU A 1 86 ? 19.708 -6.388 -31.089 1.00 85.00 86 LEU A CA 1
ATOM 693 C C . LEU A 1 86 ? 20.222 -5.087 -31.709 1.00 85.00 86 LEU A C 1
ATOM 695 O O . LEU A 1 86 ? 19.474 -4.415 -32.414 1.00 85.00 86 LEU A O 1
ATOM 699 N N . LYS A 1 87 ? 21.472 -4.711 -31.425 1.00 87.00 87 LYS A N 1
ATOM 700 C CA . LYS A 1 87 ? 22.074 -3.508 -32.003 1.00 87.00 87 LYS A CA 1
ATOM 701 C C . LYS A 1 87 ? 22.269 -3.668 -33.510 1.00 87.00 87 LYS A C 1
ATOM 703 O O . LYS A 1 87 ? 21.970 -2.738 -34.245 1.00 87.00 87 LYS A O 1
ATOM 708 N N . GLU A 1 88 ? 22.720 -4.839 -33.949 1.00 93.62 88 GLU A N 1
ATOM 709 C CA . GLU A 1 88 ? 22.889 -5.167 -35.370 1.00 93.62 88 GLU A CA 1
ATOM 710 C C . GLU A 1 88 ? 21.542 -5.149 -36.107 1.00 93.62 88 GLU A C 1
ATOM 712 O O . GLU A 1 88 ? 21.395 -4.417 -37.082 1.00 93.62 88 GLU A O 1
ATOM 717 N N . LEU A 1 89 ? 20.525 -5.836 -35.569 1.00 92.69 89 LEU A N 1
ATOM 718 C CA . LEU A 1 89 ? 19.168 -5.846 -36.133 1.00 92.69 89 LEU A CA 1
ATOM 719 C C . LEU A 1 89 ? 18.554 -4.444 -36.231 1.00 92.69 89 LEU A C 1
ATOM 721 O O . LEU A 1 89 ? 17.807 -4.149 -37.159 1.00 92.69 89 LEU A O 1
ATOM 725 N N . ARG A 1 90 ? 18.855 -3.567 -35.267 1.00 91.38 90 ARG A N 1
ATOM 726 C CA . ARG A 1 90 ? 18.325 -2.202 -35.264 1.00 91.38 90 ARG A CA 1
ATOM 727 C C . ARG A 1 90 ? 18.944 -1.327 -36.352 1.00 91.38 90 ARG A C 1
ATOM 729 O O . ARG A 1 90 ? 18.218 -0.554 -36.964 1.00 91.38 90 ARG A O 1
ATOM 736 N N . VAL A 1 91 ? 20.244 -1.476 -36.605 1.00 95.31 91 VAL A N 1
ATOM 737 C CA . VAL A 1 91 ? 20.931 -0.768 -37.698 1.00 95.31 91 VAL A CA 1
ATOM 738 C C . VAL A 1 91 ? 20.400 -1.234 -39.055 1.00 95.31 91 VAL A C 1
ATOM 740 O O . VAL A 1 91 ? 20.090 -0.406 -39.907 1.00 95.31 91 VAL A O 1
ATOM 743 N N . GLU A 1 92 ? 20.224 -2.544 -39.239 1.00 95.12 92 GLU A N 1
ATOM 744 C CA . GLU A 1 92 ? 19.675 -3.103 -40.482 1.00 95.12 92 GLU A CA 1
ATOM 745 C C . GLU A 1 92 ? 18.258 -2.580 -40.778 1.00 95.12 92 GLU A C 1
ATOM 747 O O . GLU A 1 92 ? 17.941 -2.212 -41.913 1.00 95.12 92 GLU A O 1
ATOM 752 N N . GLU A 1 93 ? 17.411 -2.499 -39.749 1.00 94.62 93 GLU A N 1
ATOM 753 C CA . GLU A 1 93 ? 16.056 -1.964 -39.880 1.00 94.62 93 GLU A CA 1
ATOM 754 C C . GLU A 1 93 ? 16.059 -0.472 -40.248 1.00 94.62 93 GLU A C 1
ATOM 756 O O . GLU A 1 93 ? 15.319 -0.058 -41.140 1.00 94.62 93 GLU A O 1
ATOM 761 N N . GLU A 1 94 ? 16.918 0.337 -39.620 1.00 94.69 94 GLU A N 1
ATOM 762 C CA . GLU A 1 94 ? 17.054 1.767 -39.934 1.00 94.69 94 GLU A CA 1
ATOM 763 C C . GLU A 1 94 ? 17.459 1.983 -41.404 1.00 94.69 94 GLU A C 1
ATOM 765 O O . GLU A 1 94 ? 16.806 2.748 -42.118 1.00 94.69 94 GLU A O 1
ATOM 770 N N . GLU A 1 95 ? 18.441 1.233 -41.913 1.00 94.75 95 GLU A N 1
ATOM 771 C CA . GLU A 1 95 ? 18.840 1.303 -43.326 1.00 94.75 95 GLU A CA 1
ATOM 772 C C . GLU A 1 95 ? 17.710 0.903 -44.285 1.00 94.75 95 GLU A C 1
ATOM 774 O O . GLU A 1 95 ? 17.543 1.485 -45.366 1.00 94.75 95 GLU A O 1
ATOM 779 N N . ARG A 1 96 ? 16.934 -0.123 -43.922 1.00 93.12 96 ARG A N 1
ATOM 780 C CA . ARG A 1 96 ? 15.790 -0.578 -44.716 1.00 93.12 96 ARG A CA 1
ATOM 781 C C . ARG A 1 96 ? 14.714 0.501 -44.779 1.00 93.12 96 ARG A C 1
ATOM 783 O O . ARG A 1 96 ? 14.192 0.771 -45.865 1.00 93.12 96 ARG A O 1
ATOM 790 N N . LEU A 1 97 ? 14.406 1.124 -43.646 1.00 93.88 97 LEU A N 1
ATOM 791 C CA . LEU A 1 97 ? 13.425 2.200 -43.552 1.00 93.88 97 LEU A CA 1
ATOM 792 C C . LEU A 1 97 ? 13.864 3.424 -44.356 1.00 93.88 97 LEU A C 1
ATOM 794 O O . LEU A 1 97 ? 13.073 3.954 -45.130 1.00 93.88 97 LEU A O 1
ATOM 798 N N . GLU A 1 98 ? 15.132 3.825 -44.285 1.00 91.56 98 GLU A N 1
ATOM 799 C CA . GLU A 1 98 ? 15.655 4.922 -45.106 1.00 91.56 98 GLU A CA 1
ATOM 800 C C . GLU A 1 98 ? 15.535 4.657 -46.611 1.00 91.56 98 GLU A C 1
ATOM 802 O O . GLU A 1 98 ? 15.243 5.570 -47.389 1.00 91.56 98 GLU A O 1
ATOM 807 N N . LYS A 1 99 ? 15.774 3.415 -47.050 1.00 91.69 99 LYS A N 1
ATOM 808 C CA . LYS A 1 99 ? 15.602 3.022 -48.458 1.00 91.69 99 LYS A CA 1
ATOM 809 C C . LYS A 1 99 ? 14.137 3.112 -48.881 1.00 91.69 99 LYS A C 1
ATOM 811 O O . LYS A 1 99 ? 13.856 3.571 -49.986 1.00 91.69 99 LYS A O 1
ATOM 816 N N . LEU A 1 100 ? 13.211 2.685 -48.023 1.00 90.56 100 LEU A N 1
ATOM 817 C CA . LEU A 1 100 ? 11.773 2.784 -48.280 1.00 90.56 100 LEU A CA 1
ATOM 818 C C . LEU A 1 100 ? 11.315 4.243 -48.353 1.00 90.56 100 LEU A C 1
ATOM 820 O O . LEU A 1 100 ? 10.631 4.613 -49.303 1.00 90.56 100 LEU A O 1
ATOM 824 N N . THR A 1 101 ? 11.759 5.084 -47.420 1.00 90.06 101 THR A N 1
ATOM 825 C CA . THR A 1 101 ? 11.449 6.520 -47.407 1.00 90.06 101 THR A CA 1
ATOM 826 C C . THR A 1 101 ? 11.949 7.210 -48.673 1.00 90.06 101 THR A C 1
ATOM 828 O O . THR A 1 101 ? 11.202 7.950 -49.306 1.00 90.06 101 THR A O 1
ATOM 831 N N . ARG A 1 102 ? 13.180 6.912 -49.113 1.00 86.88 102 ARG A N 1
ATOM 832 C CA . ARG A 1 102 ? 13.727 7.442 -50.373 1.00 86.88 102 ARG A CA 1
ATOM 833 C C . ARG A 1 102 ? 12.926 7.008 -51.600 1.00 86.88 102 ARG A C 1
ATOM 835 O O . ARG A 1 102 ? 12.719 7.821 -52.489 1.00 86.88 102 ARG A O 1
ATOM 842 N N . LYS A 1 103 ? 12.456 5.757 -51.641 1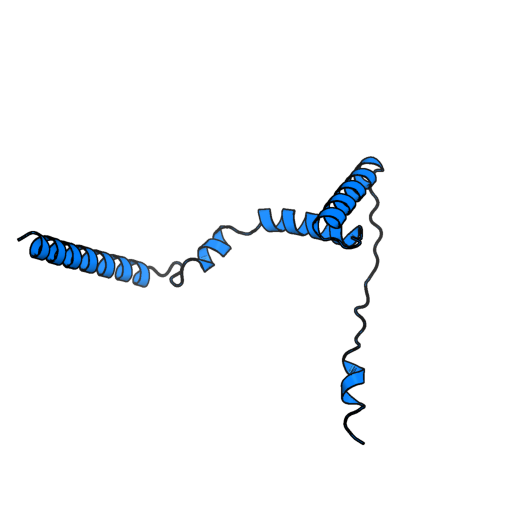.00 80.88 103 LYS A N 1
ATOM 843 C CA . LYS A 1 103 ? 11.602 5.255 -52.731 1.00 80.88 103 LYS A CA 1
ATOM 844 C C . LYS A 1 103 ? 10.215 5.891 -52.756 1.00 80.88 103 LYS A C 1
ATOM 846 O O . LYS A 1 103 ? 9.634 5.973 -53.823 1.00 80.88 103 LYS A O 1
ATOM 851 N N . HIS A 1 104 ? 9.676 6.284 -51.606 1.00 76.25 104 HIS A N 1
ATOM 852 C CA . HIS A 1 104 ? 8.358 6.914 -51.533 1.00 76.25 104 HIS A CA 1
ATOM 853 C C . HIS A 1 104 ? 8.400 8.408 -51.920 1.00 76.25 104 HIS A C 1
ATOM 855 O O . HIS A 1 104 ? 7.376 8.979 -52.289 1.00 76.25 104 HIS A O 1
ATOM 861 N N . LEU A 1 105 ? 9.564 9.054 -51.811 1.00 69.94 105 LEU A N 1
ATOM 862 C CA . LEU A 1 105 ? 9.755 10.474 -52.132 1.00 69.94 105 LEU A CA 1
ATOM 863 C C . LEU A 1 105 ? 10.222 10.736 -53.579 1.00 69.94 105 LEU A C 1
ATOM 865 O O . LEU A 1 105 ? 10.305 11.901 -53.963 1.00 69.94 105 LEU A O 1
ATOM 869 N N . ALA A 1 106 ? 10.548 9.689 -54.344 1.00 57.31 106 ALA A N 1
ATOM 870 C CA . ALA A 1 106 ? 10.887 9.745 -55.770 1.00 57.31 106 ALA A CA 1
ATOM 871 C C . ALA A 1 106 ? 9.660 9.413 -56.628 1.00 57.31 106 ALA A C 1
ATOM 873 O O . ALA A 1 106 ? 9.522 10.036 -57.703 1.00 57.31 106 ALA A O 1
#

Solvent-accessible surface area (backbone atoms only — not comparable to full-atom values): 6614 Å² total; per-residue (Å²): 144,81,75,76,71,72,69,67,71,81,64,76,71,82,81,76,87,83,81,91,81,91,73,58,70,69,58,51,52,52,49,50,52,52,17,50,54,49,18,65,76,67,77,42,94,54,48,67,69,57,36,50,50,47,53,51,49,52,55,52,57,74,61,52,55,61,70,62,55,54,52,69,76,36,101,57,73,88,47,64,68,62,55,50,49,53,53,53,55,49,53,54,50,53,55,51,49,54,53,52,54,55,63,73,76,107

pLDDT: mean 78.04, std 18.14, range [35.97, 97.62]

Radius of gyration: 28.13 Å; Cα contacts (8 Å, |Δi|>4): 22; chains: 1; bounding box: 50×52×78 Å

Sequence (106 aa):
MRNLFIFSIFTIKSVRILSTIQVEDEIKRQLFSIAAELQSKKGKKTSLNEAIKHLISIYLSRKRDVRRMLSLFGCLGSEPKARKLLKELRVEEEERLEKLTRKHLA